Protein AF-A0A0G1AGE2-F1 (afdb_monomer_lite)

Structure (mmCIF, N/CA/C/O backbone):
data_AF-A0A0G1AGE2-F1
#
_entry.id   AF-A0A0G1AGE2-F1
#
loop_
_atom_site.group_PDB
_atom_site.id
_atom_site.type_symbol
_atom_site.label_atom_id
_atom_site.label_alt_id
_atom_site.label_comp_id
_atom_site.label_asym_id
_atom_site.label_entity_id
_atom_site.label_seq_id
_atom_site.pdbx_PDB_ins_code
_atom_site.Cartn_x
_atom_site.Cartn_y
_atom_site.Cartn_z
_atom_site.occupancy
_atom_site.B_iso_or_equiv
_atom_site.auth_seq_id
_atom_site.auth_comp_id
_atom_site.auth_asym_id
_atom_site.auth_atom_id
_atom_site.pdbx_PDB_model_num
ATOM 1 N N . MET A 1 1 ? -23.097 -8.282 15.068 1.00 72.00 1 MET A N 1
ATOM 2 C CA . MET A 1 1 ? -23.121 -7.263 13.989 1.00 72.00 1 MET A CA 1
ATOM 3 C C . MET A 1 1 ? -22.283 -7.759 12.827 1.00 72.00 1 MET A C 1
ATOM 5 O O . MET A 1 1 ? -21.318 -8.468 13.072 1.00 72.00 1 MET A O 1
ATOM 9 N N . GLN A 1 2 ? -22.644 -7.387 11.599 1.00 85.00 2 GLN A N 1
ATOM 10 C CA . GLN A 1 2 ? -21.831 -7.665 10.412 1.00 85.00 2 GLN A CA 1
ATOM 11 C C . GLN A 1 2 ? -20.648 -6.680 10.331 1.00 85.00 2 GLN A C 1
ATOM 13 O O . GLN A 1 2 ? -20.838 -5.505 10.673 1.00 85.00 2 GLN A O 1
ATOM 18 N N . PRO A 1 3 ? -19.447 -7.117 9.906 1.00 87.50 3 PRO A N 1
ATOM 19 C CA . PRO A 1 3 ? -18.328 -6.217 9.639 1.00 87.50 3 PRO A CA 1
ATOM 20 C C . PRO A 1 3 ? -18.691 -5.170 8.579 1.00 87.50 3 PRO A C 1
ATOM 22 O O . PRO A 1 3 ? -19.424 -5.463 7.636 1.00 87.50 3 PRO A O 1
ATOM 25 N N . GLN A 1 4 ? -18.162 -3.953 8.721 1.00 90.06 4 GLN A N 1
ATOM 26 C CA . GLN A 1 4 ? -18.283 -2.908 7.703 1.00 90.06 4 GLN A CA 1
ATOM 27 C C . GLN A 1 4 ? -16.965 -2.779 6.943 1.00 90.06 4 GLN A C 1
ATOM 29 O O . GLN A 1 4 ? -15.901 -2.666 7.554 1.00 90.06 4 GLN A O 1
ATOM 34 N N . THR A 1 5 ? -17.040 -2.779 5.614 1.00 92.50 5 THR A N 1
ATOM 35 C CA . THR A 1 5 ? -15.877 -2.641 4.733 1.00 92.50 5 THR A CA 1
ATOM 36 C C . THR A 1 5 ? -15.918 -1.289 4.042 1.00 92.50 5 THR A C 1
ATOM 38 O O . THR A 1 5 ? -16.895 -0.947 3.382 1.00 92.50 5 THR A O 1
ATOM 41 N N . PHE A 1 6 ? -14.830 -0.535 4.171 1.00 92.19 6 PHE A N 1
ATOM 42 C CA . PHE A 1 6 ? -14.661 0.767 3.538 1.00 92.19 6 PHE A CA 1
ATOM 43 C C . PHE A 1 6 ? -13.503 0.697 2.552 1.00 92.19 6 PHE A C 1
ATOM 45 O O . PHE A 1 6 ? -12.412 0.251 2.911 1.00 92.19 6 PHE A O 1
ATOM 52 N N . VAL A 1 7 ? -13.724 1.160 1.322 1.00 93.12 7 VAL A N 1
ATOM 53 C CA . VAL A 1 7 ? -12.679 1.215 0.296 1.00 93.12 7 VAL A CA 1
ATOM 54 C C . VAL A 1 7 ? -12.311 2.668 0.028 1.00 93.12 7 VAL A C 1
ATOM 56 O O . VAL A 1 7 ? -13.156 3.483 -0.334 1.00 93.12 7 VAL A O 1
ATOM 59 N N . PHE A 1 8 ? -11.034 2.995 0.215 1.00 92.62 8 PHE A N 1
ATOM 60 C CA . PHE A 1 8 ? -10.496 4.334 -0.009 1.00 92.62 8 PHE A CA 1
ATOM 61 C C . PHE A 1 8 ? -9.847 4.393 -1.395 1.00 92.62 8 PHE A C 1
ATOM 63 O O . PHE A 1 8 ? -8.778 3.820 -1.602 1.00 92.62 8 PHE A O 1
ATOM 70 N N . PHE A 1 9 ? -10.465 5.110 -2.334 1.00 91.38 9 PHE A N 1
ATOM 71 C CA . PHE A 1 9 ? -9.948 5.314 -3.693 1.00 91.38 9 PHE A CA 1
ATOM 72 C C . PHE A 1 9 ? -9.338 6.709 -3.881 1.00 91.38 9 PHE A C 1
ATOM 74 O O . PHE A 1 9 ? -9.658 7.652 -3.161 1.00 91.38 9 PHE A O 1
ATOM 81 N N . GLY A 1 10 ? -8.417 6.835 -4.839 1.00 88.69 10 GLY A N 1
ATOM 82 C CA . GLY A 1 10 ? -7.748 8.096 -5.178 1.00 88.69 10 GLY A CA 1
ATOM 83 C C . GLY A 1 10 ? -6.349 7.889 -5.759 1.00 88.69 10 GLY A C 1
ATOM 84 O O . GLY A 1 10 ? -5.750 6.825 -5.582 1.00 88.69 10 GLY A O 1
ATOM 85 N N . ILE A 1 11 ? -5.802 8.918 -6.409 1.00 85.75 11 ILE A N 1
ATOM 86 C CA . ILE A 1 11 ? -4.468 8.894 -7.038 1.00 85.75 11 ILE A CA 1
ATOM 87 C C . ILE A 1 11 ? -3.330 8.665 -6.029 1.00 85.75 11 ILE A C 1
ATOM 89 O O . ILE A 1 11 ? -3.495 8.843 -4.817 1.00 85.75 11 ILE A O 1
ATOM 93 N N . VAL A 1 12 ? -2.147 8.262 -6.500 1.00 80.00 12 VAL A N 1
ATOM 94 C CA . VAL A 1 12 ? -0.944 8.175 -5.651 1.00 80.00 12 VAL A CA 1
ATOM 95 C C . VAL A 1 12 ? -0.686 9.536 -4.987 1.00 80.00 12 VAL A C 1
ATOM 97 O O . VAL A 1 12 ? -0.839 10.576 -5.612 1.00 80.00 12 VAL A O 1
ATOM 100 N N . GLY A 1 13 ? -0.363 9.536 -3.690 1.00 83.56 13 GLY A N 1
ATOM 101 C CA . GLY A 1 13 ? -0.128 10.771 -2.930 1.00 83.56 13 GLY A CA 1
ATOM 102 C C . GLY A 1 13 ? -1.381 11.489 -2.409 1.00 83.56 13 GLY A C 1
ATOM 103 O O . GLY A 1 13 ? -1.246 12.379 -1.582 1.00 83.56 13 GLY A O 1
ATOM 104 N N . SER A 1 14 ? -2.600 11.060 -2.763 1.00 92.00 14 SER A N 1
ATOM 105 C CA . SER A 1 14 ? -3.854 11.724 -2.344 1.00 92.00 14 SER A CA 1
ATOM 106 C C . SER A 1 14 ? -4.209 11.630 -0.846 1.00 92.00 14 SER A C 1
ATOM 108 O O . SER A 1 14 ? -5.327 11.952 -0.460 1.00 92.00 14 SER A O 1
ATOM 110 N N . GLY A 1 15 ? -3.323 11.104 0.003 1.00 92.44 15 GLY A N 1
ATOM 111 C CA . GLY A 1 15 ? -3.562 11.007 1.448 1.00 92.44 15 GLY A CA 1
ATOM 112 C C . GLY A 1 15 ? -4.430 9.832 1.924 1.00 92.44 15 GLY A C 1
ATOM 113 O O . GLY A 1 15 ? -4.749 9.777 3.106 1.00 92.44 15 GLY A O 1
ATOM 114 N N . LYS A 1 16 ? -4.772 8.848 1.073 1.00 92.62 16 LYS A N 1
ATOM 115 C CA . LYS A 1 16 ? -5.587 7.667 1.469 1.00 92.62 16 LYS A CA 1
ATOM 116 C C . LYS A 1 16 ? -5.093 6.985 2.749 1.00 92.62 16 LYS A C 1
ATOM 118 O O . LYS A 1 16 ? -5.872 6.761 3.664 1.00 92.62 16 LYS A O 1
ATOM 123 N N . GLY A 1 17 ? -3.793 6.682 2.819 1.00 89.31 17 GLY A N 1
ATOM 124 C CA . GLY A 1 17 ? -3.197 6.033 3.993 1.00 89.31 17 GLY A CA 1
ATOM 125 C C . GLY A 1 17 ? -3.318 6.884 5.259 1.00 89.31 17 GLY A C 1
ATOM 126 O O . GLY A 1 17 ? -3.611 6.353 6.326 1.00 89.31 17 GLY A O 1
ATOM 127 N N . THR A 1 18 ? -3.175 8.207 5.129 1.00 93.56 18 THR A N 1
ATOM 128 C CA . THR A 1 18 ? -3.399 9.160 6.224 1.00 93.56 18 THR A CA 1
ATOM 129 C C . THR A 1 18 ? -4.848 9.110 6.701 1.00 93.56 18 THR A C 1
ATOM 131 O O . THR A 1 18 ? -5.086 8.969 7.896 1.00 93.56 18 THR A O 1
ATOM 134 N N . GLN A 1 19 ? -5.819 9.140 5.784 1.00 94.75 19 GLN A N 1
ATOM 135 C CA . GLN A 1 19 ? -7.241 9.073 6.133 1.00 94.75 19 GLN A CA 1
ATOM 136 C C . GLN A 1 19 ? -7.624 7.747 6.800 1.00 94.75 19 GLN A C 1
ATOM 138 O O . GLN A 1 19 ? -8.367 7.752 7.778 1.00 94.75 19 GLN A O 1
ATOM 143 N N . VAL A 1 20 ? -7.087 6.621 6.320 1.00 93.00 20 VAL A N 1
ATOM 144 C CA . VAL A 1 20 ? -7.306 5.307 6.945 1.00 93.00 20 VAL A CA 1
ATOM 145 C C . VAL A 1 20 ? -6.762 5.284 8.370 1.00 93.00 20 VAL A C 1
ATOM 147 O O . VAL A 1 20 ? -7.449 4.803 9.272 1.00 93.00 20 VAL A O 1
ATOM 150 N N . LYS A 1 21 ? -5.559 5.832 8.592 1.00 91.88 21 LYS A N 1
ATOM 151 C CA . LYS A 1 21 ? -4.971 5.940 9.930 1.00 91.88 21 LYS A CA 1
ATOM 152 C C . LYS A 1 21 ? -5.842 6.792 10.854 1.00 91.88 21 LYS A C 1
ATOM 154 O O . LYS A 1 21 ? -6.191 6.328 11.930 1.00 91.88 21 LYS A O 1
ATOM 159 N N . LEU A 1 22 ? -6.257 7.981 10.411 1.00 94.44 22 LEU A N 1
ATOM 160 C CA . LEU A 1 22 ? -7.112 8.872 11.203 1.00 94.44 22 LEU A CA 1
ATOM 161 C C . LEU A 1 22 ? -8.450 8.220 11.574 1.00 94.44 22 LEU A C 1
ATOM 163 O O . LEU A 1 22 ? -8.864 8.298 12.727 1.00 94.44 22 LEU A O 1
ATOM 167 N N . LEU A 1 23 ? -9.108 7.544 10.625 1.00 92.62 23 LEU A N 1
ATOM 168 C CA . LEU A 1 23 ? -10.349 6.818 10.900 1.00 92.62 23 LEU A CA 1
ATOM 169 C C . LEU A 1 23 ? -10.116 5.668 11.887 1.00 92.62 23 LEU A C 1
ATOM 171 O O . LEU A 1 23 ? -10.896 5.484 12.816 1.00 92.62 23 LEU A O 1
ATOM 175 N N . THR A 1 24 ? -9.036 4.912 11.699 1.00 91.25 24 THR A N 1
ATOM 176 C CA . THR A 1 24 ? -8.666 3.796 12.576 1.00 91.25 24 THR A CA 1
ATOM 177 C C . THR A 1 24 ? -8.421 4.271 14.006 1.00 91.25 24 THR A C 1
ATOM 179 O O . THR A 1 24 ? -8.982 3.705 14.942 1.00 91.25 24 THR A O 1
ATOM 182 N N . ASP A 1 25 ? -7.630 5.330 14.178 1.00 92.50 25 ASP A N 1
ATOM 183 C CA . ASP A 1 25 ? -7.298 5.899 15.485 1.00 92.50 25 ASP A CA 1
ATOM 184 C C . ASP A 1 25 ? -8.554 6.467 16.167 1.00 9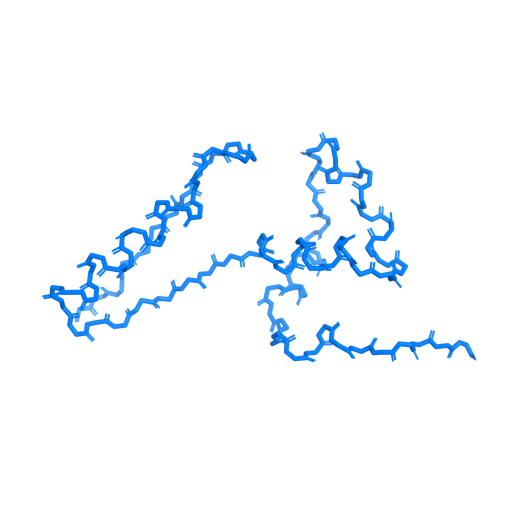2.50 25 ASP A C 1
ATOM 186 O O . ASP A 1 25 ? -8.791 6.223 17.350 1.00 92.50 25 ASP A O 1
ATOM 190 N N . PHE A 1 26 ? -9.416 7.148 15.406 1.00 92.75 26 PHE A N 1
ATOM 191 C CA . PHE A 1 26 ? -10.695 7.660 15.895 1.00 92.75 26 PHE A CA 1
ATOM 192 C C . PHE A 1 26 ? -11.639 6.549 16.374 1.00 92.75 26 PHE A C 1
ATOM 194 O O . PHE A 1 26 ? -12.253 6.681 17.432 1.00 92.75 26 PHE A O 1
ATOM 201 N N . LEU A 1 27 ? -11.762 5.457 15.611 1.00 90.69 27 LEU A N 1
ATOM 202 C CA . LEU A 1 27 ? -12.612 4.324 15.978 1.00 90.69 27 LEU A CA 1
ATOM 203 C C . LEU A 1 27 ? -12.076 3.611 17.222 1.00 90.69 27 LEU A C 1
ATOM 205 O O . LEU A 1 27 ? -12.850 3.373 18.141 1.00 90.69 27 LEU A O 1
ATOM 209 N N . LYS A 1 28 ? -10.763 3.363 17.298 1.00 89.44 28 LYS A N 1
ATOM 210 C CA . LYS A 1 28 ? -10.113 2.759 18.476 1.00 89.44 28 LYS A CA 1
ATOM 211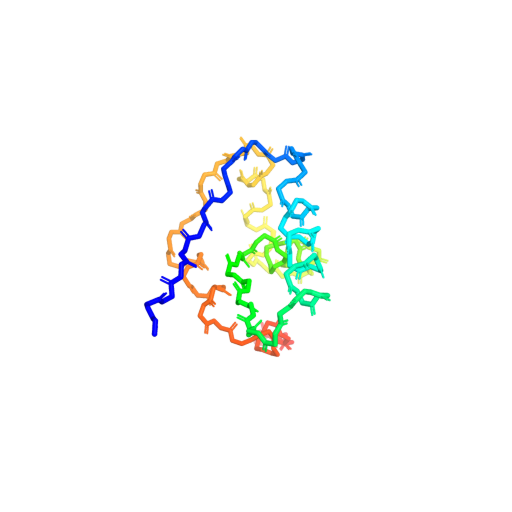 C C . LYS A 1 28 ? -10.278 3.595 19.746 1.00 89.44 28 LYS A C 1
ATOM 213 O O . LYS A 1 28 ? -10.368 3.045 20.835 1.00 89.44 28 LYS A O 1
ATOM 218 N N . ALA A 1 29 ? -10.307 4.921 19.621 1.00 91.44 29 ALA A N 1
ATOM 219 C CA . ALA A 1 29 ? -10.512 5.813 20.760 1.00 91.44 29 ALA A CA 1
ATOM 220 C C . ALA A 1 29 ? -11.963 5.812 21.276 1.00 91.44 29 ALA A C 1
ATOM 222 O O . ALA A 1 29 ? -12.207 6.203 22.415 1.00 91.44 29 ALA A O 1
ATOM 223 N N . ARG A 1 30 ? -12.933 5.419 20.441 1.00 87.81 30 ARG A N 1
ATOM 224 C CA . ARG A 1 30 ? -14.369 5.446 20.768 1.00 87.81 30 ARG A CA 1
ATOM 225 C C . ARG A 1 30 ? -14.974 4.072 21.014 1.00 87.81 30 ARG A C 1
ATOM 227 O O . ARG A 1 30 ? -16.060 3.987 21.578 1.00 87.81 30 ARG A O 1
ATOM 234 N N . ASP A 1 31 ? -14.316 3.024 20.547 1.00 79.56 31 ASP A N 1
ATOM 235 C CA . ASP A 1 31 ? -14.862 1.682 20.480 1.00 79.56 31 ASP A CA 1
ATOM 236 C C . ASP A 1 31 ? -13.756 0.639 20.667 1.00 79.56 31 ASP A C 1
ATOM 238 O O . ASP A 1 31 ? -12.603 0.853 20.302 1.00 79.56 31 ASP A O 1
ATOM 242 N N . VAL A 1 32 ? -14.127 -0.519 21.208 1.00 70.50 32 VAL A N 1
ATOM 243 C CA . VAL A 1 32 ? -13.231 -1.658 21.460 1.00 70.50 32 VAL A CA 1
ATOM 244 C C . VAL A 1 32 ? -13.089 -2.551 20.218 1.00 70.50 32 VAL A C 1
ATOM 246 O O . VAL A 1 32 ? -12.351 -3.533 20.231 1.00 70.50 32 VAL A O 1
ATOM 249 N N . ARG A 1 33 ? -13.819 -2.252 19.135 1.00 79.19 33 ARG A N 1
ATOM 250 C CA . ARG A 1 33 ? -13.803 -3.055 17.907 1.00 79.19 33 ARG A CA 1
ATOM 251 C C . ARG A 1 33 ? -12.456 -2.987 17.191 1.00 79.19 33 ARG A C 1
ATOM 253 O O . ARG A 1 33 ? -11.920 -1.914 16.910 1.00 79.19 33 ARG A O 1
ATOM 260 N N . GLU A 1 34 ? -11.953 -4.159 16.822 1.00 83.25 34 GLU A N 1
ATOM 261 C CA . GLU A 1 34 ? -10.755 -4.273 16.003 1.00 83.25 34 GLU A CA 1
ATOM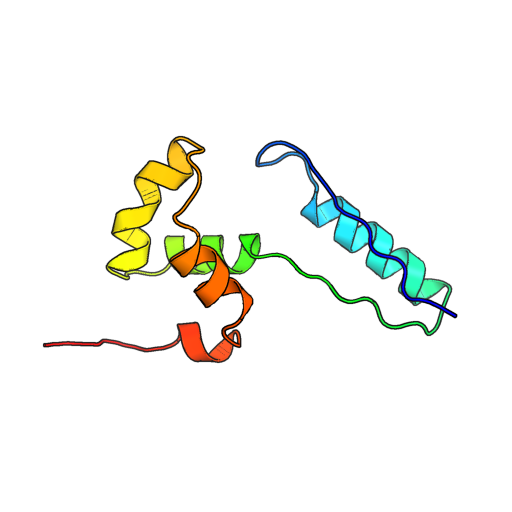 262 C C . GLU A 1 34 ? -10.982 -3.725 14.592 1.00 83.25 34 GLU A C 1
ATOM 264 O O . GLU A 1 34 ? -12.053 -3.846 13.993 1.00 83.25 34 GLU A O 1
ATOM 269 N N . THR A 1 35 ? -9.932 -3.117 14.054 1.00 88.12 35 THR A N 1
ATOM 270 C CA . THR A 1 35 ? -9.889 -2.560 12.702 1.00 88.12 35 THR A CA 1
ATOM 271 C C . THR A 1 35 ? -8.825 -3.303 11.914 1.00 88.12 35 THR A C 1
ATOM 273 O O . THR A 1 35 ? -7.686 -3.438 12.362 1.00 88.12 35 THR A O 1
ATOM 276 N N . VAL A 1 36 ? -9.195 -3.784 10.729 1.00 88.62 36 VAL A N 1
ATOM 277 C CA . VAL A 1 36 ? -8.279 -4.482 9.824 1.00 88.62 36 VAL A CA 1
ATOM 278 C C . VAL A 1 36 ? -7.927 -3.548 8.677 1.00 88.62 36 VAL A C 1
ATOM 280 O O . VAL A 1 36 ? -8.801 -3.117 7.924 1.00 88.62 36 VAL A O 1
ATOM 283 N N . TYR A 1 37 ? -6.639 -3.239 8.536 1.00 87.75 37 TYR A N 1
ATOM 284 C CA . TYR A 1 37 ? -6.125 -2.529 7.372 1.00 87.75 37 TYR A CA 1
ATOM 285 C C . TYR A 1 37 ? -5.670 -3.530 6.310 1.00 87.75 37 TYR A C 1
ATOM 287 O O . TYR A 1 37 ? -4.703 -4.261 6.508 1.00 87.75 37 TYR A O 1
ATOM 295 N N . ALA A 1 38 ? -6.360 -3.534 5.172 1.00 87.12 38 ALA A N 1
ATOM 296 C CA .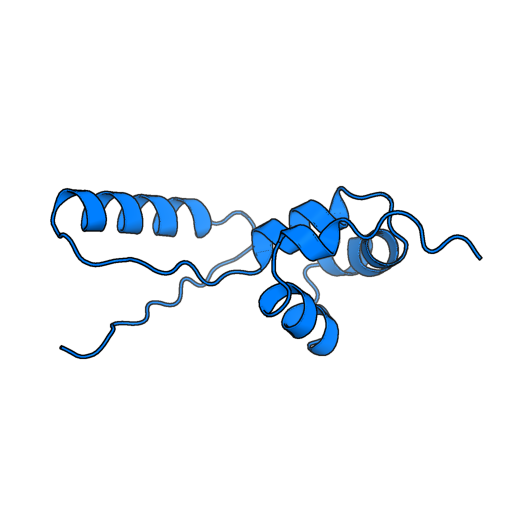 ALA A 1 38 ? -6.022 -4.344 4.011 1.00 87.12 38 ALA A CA 1
ATOM 297 C C . ALA A 1 38 ? -5.496 -3.437 2.889 1.00 87.12 38 ALA A C 1
ATOM 299 O O . ALA A 1 38 ? -6.267 -2.748 2.222 1.00 87.12 38 ALA A O 1
ATOM 300 N N . GLY A 1 39 ? -4.178 -3.419 2.675 1.00 84.44 39 GLY A N 1
ATOM 301 C CA . GLY A 1 39 ? -3.568 -2.627 1.609 1.00 84.44 39 GLY A CA 1
ATOM 302 C C . GLY A 1 39 ? -2.151 -3.074 1.262 1.00 84.44 39 GLY A C 1
ATOM 303 O O . GLY A 1 39 ? -1.350 -3.376 2.138 1.00 84.44 39 GLY A O 1
ATOM 304 N N . THR A 1 40 ? -1.819 -3.072 -0.030 1.00 86.12 40 THR A N 1
ATOM 305 C CA . THR A 1 40 ? -0.519 -3.538 -0.556 1.00 86.12 40 THR A CA 1
ATOM 306 C C . THR A 1 40 ? 0.520 -2.425 -0.707 1.00 86.12 40 THR A C 1
ATOM 308 O O . THR A 1 40 ? 1.700 -2.698 -0.921 1.00 86.12 40 THR A O 1
ATOM 311 N N . GLY A 1 41 ? 0.118 -1.155 -0.586 1.00 83.38 41 GLY A N 1
ATOM 312 C CA . GLY A 1 41 ? 0.976 -0.013 -0.919 1.00 83.38 41 GLY A CA 1
ATOM 313 C C . GLY A 1 41 ? 2.228 0.135 -0.046 1.00 83.38 41 GLY A C 1
ATOM 314 O O . GLY A 1 41 ? 3.232 0.683 -0.496 1.00 83.38 41 GLY A O 1
ATOM 315 N N . GLU A 1 42 ? 2.212 -0.326 1.207 1.00 83.81 42 GLU A N 1
ATOM 316 C CA . GLU A 1 42 ? 3.429 -0.376 2.032 1.00 83.81 42 GLU A CA 1
ATOM 317 C C . GLU A 1 42 ? 4.386 -1.470 1.552 1.00 83.81 42 GLU A C 1
ATOM 319 O O . GLU A 1 42 ? 5.571 -1.202 1.365 1.00 83.81 42 GLU A O 1
ATOM 324 N N . SER A 1 43 ? 3.872 -2.670 1.286 1.00 86.88 43 SER A N 1
ATOM 325 C CA . SER A 1 43 ? 4.666 -3.798 0.801 1.00 86.88 43 SER A CA 1
ATOM 326 C C . SER A 1 43 ? 5.298 -3.515 -0.562 1.00 86.88 43 SER A C 1
ATOM 328 O O . SER A 1 43 ? 6.479 -3.796 -0.746 1.00 86.88 43 SER A O 1
ATOM 330 N N . PHE A 1 44 ? 4.575 -2.867 -1.481 1.00 88.44 44 PHE A N 1
ATOM 331 C CA . PHE A 1 44 ? 5.152 -2.406 -2.747 1.00 88.44 44 PHE A CA 1
ATOM 332 C C . PHE A 1 44 ? 6.256 -1.366 -2.539 1.00 88.44 44 PHE A C 1
ATOM 334 O O . PHE A 1 44 ? 7.310 -1.475 -3.153 1.00 88.44 44 PHE A O 1
ATOM 341 N N . ARG A 1 45 ? 6.073 -0.386 -1.641 1.00 86.00 45 ARG A N 1
ATOM 342 C CA . ARG A 1 45 ? 7.133 0.593 -1.330 1.00 86.00 45 ARG A CA 1
ATOM 343 C C . ARG A 1 45 ? 8.378 -0.077 -0.749 1.00 86.00 45 ARG A C 1
ATOM 345 O O . ARG A 1 45 ? 9.481 0.268 -1.159 1.00 86.00 45 ARG A O 1
ATOM 352 N N . LYS A 1 46 ? 8.206 -1.064 0.137 1.00 87.44 46 LYS A N 1
ATOM 353 C CA . LYS A 1 46 ? 9.312 -1.882 0.663 1.00 87.44 46 LYS A CA 1
ATOM 354 C C . LYS A 1 46 ? 10.017 -2.656 -0.452 1.00 87.44 46 LYS A C 1
ATOM 356 O O . LYS A 1 46 ? 11.241 -2.612 -0.528 1.00 87.44 46 LYS A O 1
ATOM 361 N N . LEU A 1 47 ? 9.258 -3.293 -1.344 1.00 87.88 47 LEU A N 1
ATOM 362 C CA . LEU A 1 47 ? 9.791 -4.031 -2.490 1.00 87.88 47 LEU A CA 1
ATOM 363 C C . LEU A 1 47 ? 10.587 -3.119 -3.436 1.00 87.88 47 LEU A C 1
ATOM 365 O O . LEU A 1 47 ? 11.707 -3.456 -3.800 1.00 87.88 47 LEU A O 1
ATOM 369 N N . LEU A 1 48 ? 10.067 -1.935 -3.760 1.00 88.88 48 LEU A N 1
ATOM 370 C CA . LEU A 1 48 ? 10.766 -0.946 -4.588 1.00 88.88 48 LEU A CA 1
ATOM 371 C C . LEU A 1 48 ? 12.041 -0.392 -3.937 1.00 88.88 48 LEU A C 1
ATOM 373 O O . LEU A 1 48 ? 12.974 -0.022 -4.644 1.00 88.88 48 LEU A O 1
ATOM 377 N N . SER A 1 49 ? 12.074 -0.301 -2.603 1.00 87.81 49 SER A N 1
ATOM 378 C CA . SER A 1 49 ? 13.271 0.113 -1.857 1.00 87.81 49 SER A CA 1
ATOM 379 C C . SER A 1 49 ? 14.292 -1.011 -1.657 1.00 87.81 49 SER A C 1
ATOM 381 O O . SER A 1 49 ? 15.407 -0.747 -1.217 1.00 87.81 49 SER A O 1
ATOM 383 N N . SER A 1 50 ? 13.912 -2.260 -1.941 1.00 84.19 50 SER A N 1
ATOM 384 C CA . SER A 1 50 ? 14.790 -3.422 -1.814 1.00 84.19 50 SER A CA 1
ATOM 385 C C . SER A 1 50 ? 15.586 -3.646 -3.096 1.00 84.19 50 SER A C 1
ATOM 387 O O . SER A 1 50 ? 15.058 -3.481 -4.195 1.00 84.19 50 SER A O 1
ATOM 389 N N . ASP A 1 51 ? 16.836 -4.082 -2.961 1.00 86.44 51 ASP A N 1
ATOM 390 C CA . ASP A 1 51 ? 17.692 -4.434 -4.097 1.00 86.44 51 ASP A CA 1
ATOM 391 C C . ASP A 1 51 ? 17.364 -5.851 -4.601 1.00 86.44 51 ASP A C 1
ATOM 393 O O . ASP A 1 51 ? 18.123 -6.807 -4.438 1.00 86.44 51 ASP A O 1
ATOM 397 N N . THR A 1 52 ? 16.142 -6.020 -5.111 1.00 88.19 52 THR A N 1
ATOM 398 C CA . THR A 1 52 ? 15.628 -7.294 -5.625 1.00 88.19 52 THR A CA 1
ATOM 399 C C . THR A 1 52 ? 15.343 -7.200 -7.115 1.00 88.19 52 THR A C 1
ATOM 401 O O . THR A 1 52 ? 14.921 -6.162 -7.625 1.00 88.19 52 THR A O 1
ATOM 404 N N . TYR A 1 53 ? 15.500 -8.326 -7.814 1.00 89.50 53 TYR A N 1
ATOM 405 C CA . TYR A 1 53 ? 15.180 -8.421 -9.239 1.00 89.50 53 TYR A CA 1
ATOM 406 C C . TYR A 1 53 ? 13.712 -8.071 -9.533 1.00 89.50 53 TYR A C 1
ATOM 408 O O . TYR A 1 53 ? 13.413 -7.370 -10.490 1.00 89.50 53 TYR A O 1
ATOM 416 N N . VAL A 1 54 ? 12.782 -8.505 -8.677 1.00 89.00 54 VAL A N 1
ATOM 417 C CA . VAL A 1 54 ? 11.360 -8.164 -8.840 1.00 89.00 54 VAL A CA 1
ATOM 418 C C . VAL A 1 54 ? 11.130 -6.669 -8.622 1.00 89.00 54 VAL A C 1
ATOM 420 O O . VAL A 1 54 ? 10.417 -6.050 -9.408 1.00 89.00 54 VAL A O 1
ATOM 423 N N . GLY A 1 55 ? 11.749 -6.077 -7.593 1.00 90.38 55 GLY A N 1
ATOM 424 C CA . GLY A 1 55 ? 11.660 -4.644 -7.318 1.00 90.38 55 GLY A CA 1
ATOM 425 C C . GLY A 1 55 ? 12.152 -3.787 -8.483 1.00 90.38 55 GLY A C 1
ATOM 426 O O . GLY A 1 55 ? 11.487 -2.813 -8.832 1.00 90.38 55 GLY A O 1
ATOM 427 N N . SER A 1 56 ? 13.257 -4.173 -9.133 1.00 89.88 56 SER A N 1
ATOM 428 C CA . SER A 1 56 ? 13.770 -3.456 -10.306 1.00 89.88 56 SER A CA 1
ATOM 429 C C . SER A 1 56 ? 12.862 -3.599 -11.530 1.00 89.88 56 SER A C 1
ATOM 431 O O . SER A 1 56 ? 12.608 -2.600 -12.198 1.00 89.88 56 SER A O 1
ATOM 433 N N . LEU A 1 57 ? 12.302 -4.789 -11.780 1.00 90.50 57 LEU A N 1
ATOM 434 C CA . LEU A 1 57 ? 11.381 -5.027 -12.898 1.00 90.50 57 LEU A CA 1
ATOM 435 C C . LEU A 1 57 ? 10.106 -4.178 -12.822 1.00 90.50 57 LEU A C 1
ATOM 437 O O . LEU A 1 57 ? 9.639 -3.675 -13.842 1.00 90.50 57 LEU A O 1
ATOM 441 N N . ILE A 1 58 ? 9.526 -4.022 -11.630 1.00 92.31 58 ILE A N 1
ATOM 442 C CA . ILE A 1 58 ? 8.244 -3.314 -11.481 1.00 92.31 58 ILE A CA 1
ATOM 443 C C . ILE A 1 58 ? 8.399 -1.805 -11.271 1.00 92.31 58 ILE A C 1
ATOM 445 O O . ILE A 1 58 ? 7.407 -1.080 -11.351 1.00 92.31 58 ILE A O 1
ATOM 449 N N . LYS A 1 59 ? 9.616 -1.316 -11.002 1.00 91.25 59 LYS A N 1
ATOM 450 C CA . LYS A 1 59 ? 9.880 0.087 -10.649 1.00 91.25 59 LYS A CA 1
ATOM 451 C C . LYS A 1 59 ? 9.384 1.062 -11.708 1.00 91.25 59 LYS A C 1
ATOM 453 O O . LYS A 1 59 ? 8.662 2.002 -11.377 1.00 91.25 59 LYS A O 1
ATOM 458 N N . ASP A 1 60 ? 9.725 0.810 -12.967 1.00 90.56 60 ASP A N 1
ATOM 459 C CA . ASP A 1 60 ? 9.372 1.706 -14.068 1.00 90.56 60 ASP A CA 1
ATOM 460 C C . ASP A 1 60 ? 7.868 1.671 -14.365 1.00 90.56 60 ASP A C 1
ATOM 462 O O . ASP A 1 60 ? 7.263 2.709 -14.620 1.00 90.56 60 ASP A O 1
ATOM 466 N N . SER A 1 61 ? 7.249 0.490 -14.271 1.00 91.06 61 SER A N 1
ATOM 467 C CA . SER A 1 61 ? 5.800 0.313 -14.434 1.00 91.06 61 SER A CA 1
ATOM 468 C C . SER A 1 61 ? 5.026 1.078 -13.351 1.00 91.06 61 SER A C 1
ATOM 470 O O . SER A 1 61 ? 4.144 1.884 -13.654 1.00 91.06 61 SER A O 1
ATOM 472 N N . MET A 1 62 ? 5.445 0.949 -12.086 1.00 89.00 62 MET A N 1
ATOM 473 C CA . MET A 1 62 ? 4.867 1.713 -10.975 1.00 89.00 62 MET A CA 1
ATOM 474 C C . MET A 1 62 ? 5.083 3.224 -11.118 1.00 89.00 62 MET A C 1
ATOM 476 O O . MET A 1 62 ? 4.179 3.995 -10.797 1.00 89.00 62 MET A O 1
ATOM 480 N N . ALA A 1 63 ? 6.248 3.664 -11.606 1.00 88.00 63 ALA A N 1
ATOM 481 C CA . ALA A 1 63 ? 6.530 5.081 -11.840 1.00 88.00 63 ALA A CA 1
ATOM 482 C C . ALA A 1 63 ? 5.626 5.687 -12.928 1.00 88.00 63 ALA A C 1
ATOM 484 O O . ALA A 1 63 ? 5.251 6.854 -12.828 1.00 88.00 63 ALA A O 1
ATOM 485 N N . ARG A 1 64 ? 5.227 4.889 -13.930 1.00 91.19 64 ARG A N 1
ATOM 486 C CA . ARG A 1 64 ? 4.252 5.279 -14.964 1.00 91.19 64 ARG A CA 1
ATOM 487 C C . ARG A 1 64 ? 2.791 5.175 -14.511 1.00 91.19 64 ARG A C 1
ATOM 489 O O . ARG A 1 64 ? 1.901 5.564 -15.260 1.00 91.19 64 ARG A O 1
ATOM 496 N N . GLY A 1 65 ? 2.531 4.683 -13.298 1.00 87.75 65 GLY A N 1
ATOM 497 C CA . GLY A 1 65 ? 1.175 4.482 -12.783 1.00 87.75 65 GLY A CA 1
ATOM 498 C C . GLY A 1 65 ? 0.439 3.307 -13.432 1.00 87.75 65 GLY A C 1
ATOM 499 O O . GLY A 1 65 ? -0.789 3.268 -13.405 1.00 87.75 65 GLY A O 1
ATOM 500 N N . GLU A 1 66 ? 1.173 2.364 -14.020 1.00 90.94 66 GLU A N 1
ATOM 501 C CA . GLU A 1 66 ? 0.600 1.154 -14.601 1.00 90.94 66 GLU A CA 1
ATOM 502 C C . GLU A 1 66 ? 0.140 0.178 -13.512 1.00 90.94 66 GLU A C 1
ATOM 504 O O . GLU A 1 66 ? 0.645 0.161 -12.383 1.00 90.94 66 GLU A O 1
ATOM 509 N N . LEU A 1 67 ? -0.829 -0.664 -13.870 1.00 89.12 67 LEU A N 1
ATOM 510 C CA . LEU A 1 67 ? -1.287 -1.732 -12.998 1.00 89.12 67 LEU A CA 1
ATOM 511 C C . LEU A 1 67 ? -0.255 -2.865 -12.984 1.00 89.12 67 LEU A C 1
ATOM 513 O O . LEU A 1 67 ? 0.118 -3.398 -14.028 1.00 89.12 67 LEU A O 1
ATOM 517 N N . ILE A 1 68 ? 0.179 -3.255 -11.788 1.00 91.12 68 ILE A N 1
ATOM 518 C CA . ILE A 1 68 ? 1.059 -4.408 -11.607 1.00 91.12 68 ILE A CA 1
ATOM 519 C C . ILE A 1 68 ? 0.260 -5.700 -11.757 1.00 91.12 68 ILE A C 1
ATOM 521 O O . ILE A 1 68 ? -0.858 -5.798 -11.256 1.00 91.12 68 ILE A O 1
ATOM 525 N N . ALA A 1 69 ? 0.865 -6.695 -12.410 1.00 91.25 69 ALA A N 1
ATOM 526 C CA . ALA A 1 69 ? 0.250 -7.990 -12.669 1.00 91.25 69 ALA A CA 1
ATOM 527 C C . ALA A 1 69 ? -0.382 -8.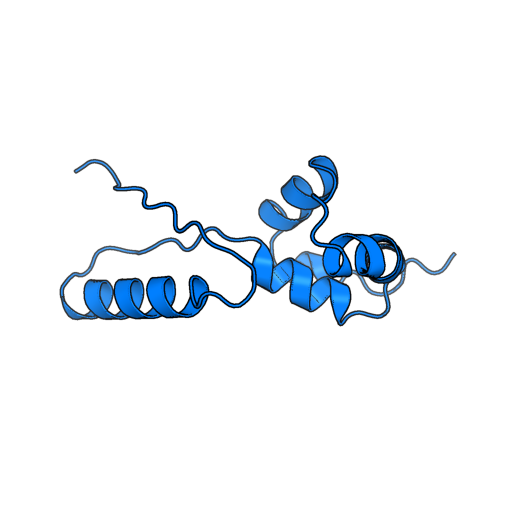610 -11.410 1.00 91.25 69 ALA A C 1
ATOM 529 O O . ALA A 1 69 ? 0.247 -8.688 -10.348 1.00 91.25 69 ALA A O 1
ATOM 530 N N . ASP A 1 70 ? -1.611 -9.109 -11.558 1.00 92.44 70 ASP A N 1
ATOM 531 C CA . ASP A 1 70 ? -2.445 -9.574 -10.445 1.00 92.44 70 ASP A CA 1
ATOM 532 C C . ASP A 1 70 ? -1.770 -10.647 -9.594 1.00 92.44 70 ASP A C 1
ATOM 534 O O . ASP A 1 70 ? -1.878 -10.614 -8.371 1.00 92.44 70 ASP A O 1
ATOM 538 N N . PHE A 1 71 ? -1.020 -11.572 -10.203 1.00 91.88 71 PHE A N 1
ATOM 539 C CA . PHE A 1 71 ? -0.333 -12.631 -9.456 1.00 91.88 71 PHE A CA 1
ATOM 540 C C . PHE A 1 71 ? 0.648 -12.062 -8.419 1.00 91.88 71 PHE A C 1
ATOM 542 O O . PHE A 1 71 ? 0.748 -12.591 -7.313 1.00 91.88 71 PHE A O 1
ATOM 549 N N . LEU A 1 72 ? 1.346 -10.971 -8.754 1.00 89.62 72 LEU A N 1
ATOM 550 C CA . LEU A 1 72 ? 2.310 -10.336 -7.865 1.00 89.62 72 LEU A CA 1
ATOM 551 C C . LEU A 1 72 ? 1.592 -9.542 -6.774 1.00 89.62 72 LEU A C 1
ATOM 553 O O . LEU A 1 72 ? 1.972 -9.622 -5.608 1.00 89.62 72 LEU A O 1
ATOM 557 N N . THR A 1 73 ? 0.523 -8.829 -7.134 1.00 90.19 73 THR A N 1
ATOM 558 C CA . THR A 1 73 ? -0.334 -8.122 -6.174 1.00 90.19 73 THR A CA 1
ATOM 559 C C . THR A 1 73 ? -0.946 -9.091 -5.160 1.00 90.19 73 THR A C 1
ATOM 561 O O . THR A 1 73 ? -0.874 -8.842 -3.956 1.00 90.19 73 THR A O 1
ATOM 564 N N . ASN A 1 74 ? -1.470 -10.224 -5.631 1.00 90.62 74 ASN A N 1
ATOM 565 C CA . ASN A 1 74 ? -2.026 -11.285 -4.797 1.00 90.62 74 ASN A CA 1
ATOM 566 C C . ASN A 1 74 ? -0.955 -11.876 -3.883 1.00 90.62 74 ASN A C 1
ATOM 568 O O . ASN A 1 74 ? -1.160 -11.921 -2.674 1.00 90.62 74 ASN A O 1
ATOM 572 N N . ALA A 1 75 ? 0.212 -12.241 -4.427 1.00 89.31 75 ALA A N 1
ATOM 573 C CA . ALA A 1 75 ? 1.318 -12.771 -3.636 1.00 89.31 75 ALA A CA 1
ATOM 574 C C . ALA A 1 75 ? 1.747 -11.793 -2.533 1.00 89.31 75 ALA A C 1
ATOM 576 O O . ALA A 1 75 ? 1.892 -12.193 -1.383 1.00 89.31 75 ALA A O 1
ATOM 577 N N . ILE A 1 76 ? 1.897 -10.505 -2.845 1.00 86.81 76 ILE A N 1
ATOM 578 C CA . ILE A 1 76 ? 2.263 -9.474 -1.865 1.00 86.81 76 ILE A CA 1
ATOM 579 C C . ILE A 1 76 ? 1.192 -9.309 -0.781 1.00 86.81 76 ILE A C 1
ATOM 581 O O . ILE A 1 76 ? 1.532 -9.070 0.377 1.00 86.81 76 ILE A O 1
ATOM 585 N N . PHE A 1 77 ? -0.086 -9.409 -1.144 1.00 86.69 77 PHE A N 1
ATOM 586 C CA . PHE A 1 77 ? -1.198 -9.253 -0.211 1.00 86.69 77 PHE A CA 1
ATOM 587 C C . PHE A 1 77 ? -1.353 -10.453 0.731 1.00 86.69 77 PHE A C 1
ATOM 589 O O . PHE A 1 77 ? -1.613 -10.271 1.918 1.00 86.69 77 PHE A O 1
ATOM 596 N N . THR A 1 78 ? -1.192 -11.674 0.217 1.00 86.56 78 THR A N 1
ATOM 597 C CA . THR A 1 78 ? -1.391 -12.907 0.993 1.00 86.56 78 THR A CA 1
ATOM 598 C C . THR A 1 78 ? -0.148 -13.347 1.757 1.00 86.56 78 THR A C 1
ATOM 600 O O . THR A 1 78 ? -0.252 -14.159 2.673 1.00 86.56 78 THR A O 1
ATOM 603 N N . THR A 1 79 ? 1.035 -12.856 1.383 1.00 76.62 79 THR A N 1
ATOM 604 C CA . THR A 1 79 ? 2.291 -13.231 2.038 1.00 76.62 79 THR A CA 1
ATOM 605 C C . THR A 1 79 ? 2.463 -12.450 3.346 1.00 76.62 79 THR A C 1
ATOM 607 O O . THR A 1 79 ? 2.487 -11.218 3.323 1.00 76.62 79 THR A O 1
ATOM 610 N N . PRO A 1 80 ? 2.641 -13.124 4.499 1.00 57.88 80 PRO A N 1
ATOM 611 C CA . PRO A 1 80 ? 2.975 -12.456 5.750 1.00 57.88 80 PRO A CA 1
ATOM 612 C C . PRO A 1 80 ? 4.248 -11.612 5.589 1.00 57.88 80 PRO A C 1
ATOM 614 O O . PRO A 1 80 ? 5.252 -12.099 5.071 1.00 57.88 80 PRO A O 1
ATOM 617 N N . ALA A 1 81 ? 4.243 -10.373 6.092 1.00 49.97 81 ALA A N 1
ATOM 618 C CA . ALA A 1 81 ? 5.379 -9.442 6.056 1.00 49.97 81 ALA A CA 1
ATOM 619 C C . ALA A 1 81 ? 6.788 -10.045 6.329 1.00 49.97 81 ALA A C 1
ATOM 621 O O . ALA A 1 81 ? 7.732 -9.593 5.677 1.00 49.97 81 ALA A O 1
ATOM 622 N N . PRO A 1 82 ? 6.992 -11.053 7.210 1.00 41.31 82 PRO A N 1
ATOM 623 C CA . PRO A 1 82 ? 8.309 -11.684 7.382 1.00 41.31 82 PRO A CA 1
ATOM 624 C C . PRO A 1 82 ? 8.858 -12.470 6.169 1.00 41.31 82 PRO A C 1
ATOM 626 O O . PRO A 1 82 ? 10.069 -12.655 6.082 1.00 41.31 82 PRO A O 1
ATOM 629 N N . LEU A 1 83 ? 8.035 -12.898 5.204 1.00 42.16 83 LEU A N 1
ATOM 630 C CA . LEU A 1 83 ? 8.474 -13.694 4.039 1.00 42.16 83 LEU A CA 1
ATOM 631 C C . LEU A 1 83 ? 9.070 -12.859 2.889 1.00 42.16 83 LEU A C 1
ATOM 633 O O . LEU A 1 83 ? 9.802 -13.391 2.059 1.00 42.16 83 LEU A O 1
ATOM 637 N N . LEU A 1 84 ? 8.854 -11.538 2.877 1.00 46.75 84 LEU A N 1
ATOM 638 C CA . LEU A 1 84 ? 9.535 -10.612 1.954 1.00 46.75 84 LEU A CA 1
ATOM 639 C C . LEU A 1 84 ? 11.024 -10.406 2.311 1.00 46.75 84 LEU A C 1
ATOM 641 O O . LEU A 1 84 ? 11.750 -9.744 1.576 1.00 46.75 84 LEU A O 1
ATOM 645 N N . SER A 1 85 ? 11.492 -10.993 3.421 1.00 42.81 85 SER A N 1
ATOM 646 C CA . SER A 1 85 ? 12.899 -11.025 3.841 1.00 42.81 85 SER A CA 1
ATOM 647 C C . SER A 1 85 ? 13.671 -12.234 3.290 1.00 42.81 85 SER A C 1
ATOM 649 O O . SER A 1 85 ? 14.730 -12.568 3.821 1.00 42.81 85 SER A O 1
ATOM 651 N N . LEU A 1 86 ? 13.183 -12.905 2.236 1.00 42.72 86 LEU A N 1
ATOM 652 C CA . LEU A 1 86 ? 13.951 -13.938 1.533 1.00 42.72 86 LEU A CA 1
ATOM 653 C C . LEU A 1 86 ? 15.189 -13.308 0.876 1.00 42.72 86 LEU A C 1
ATOM 655 O O . LEU A 1 86 ? 15.221 -12.943 -0.298 1.00 42.72 86 LEU A O 1
ATOM 659 N N . LYS A 1 87 ? 16.224 -13.165 1.705 1.00 39.56 87 LYS A N 1
ATOM 660 C CA . LYS A 1 87 ? 17.607 -12.913 1.349 1.00 39.56 87 LYS A CA 1
ATOM 661 C C . LYS A 1 87 ? 17.975 -13.869 0.222 1.00 39.56 87 LYS A C 1
ATOM 663 O O . LYS A 1 87 ? 17.948 -15.078 0.416 1.00 39.56 87 LYS A O 1
ATOM 668 N N . SER A 1 88 ? 18.417 -13.299 -0.896 1.00 46.47 88 SER A N 1
ATOM 669 C CA . SER A 1 88 ? 19.420 -13.919 -1.759 1.00 46.47 88 SER A CA 1
ATOM 670 C C . SER A 1 88 ? 19.088 -15.354 -2.200 1.00 46.47 88 SER A C 1
ATOM 672 O O . SER A 1 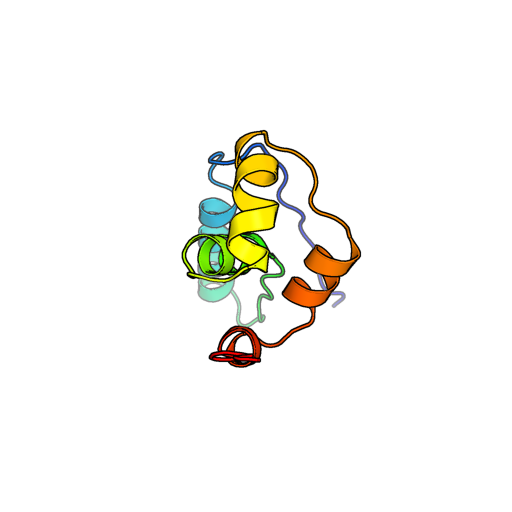88 ? 19.749 -16.305 -1.783 1.00 46.47 88 SER A O 1
ATOM 674 N N . LEU A 1 89 ? 18.181 -15.502 -3.167 1.00 41.28 89 LEU A N 1
ATOM 675 C CA . LEU A 1 89 ? 18.359 -16.555 -4.172 1.00 41.28 89 LEU A CA 1
ATOM 676 C C . LEU A 1 89 ? 19.565 -16.158 -5.040 1.00 41.28 89 LEU A C 1
ATOM 678 O O . LEU A 1 89 ? 19.427 -15.593 -6.122 1.00 41.28 89 LEU A O 1
ATOM 682 N N . LYS A 1 90 ? 20.769 -16.379 -4.501 1.00 36.34 90 LYS A N 1
ATOM 683 C CA . LYS A 1 90 ? 21.977 -16.495 -5.314 1.00 36.34 90 LYS A CA 1
ATOM 684 C C . LYS A 1 90 ? 21.883 -17.837 -6.037 1.00 36.34 90 LYS A C 1
ATOM 686 O O . LYS A 1 90 ? 21.509 -18.829 -5.417 1.00 36.34 90 LYS A O 1
ATOM 691 N N . LYS A 1 91 ? 22.153 -17.793 -7.343 1.00 38.69 91 LYS A N 1
ATOM 692 C CA . LYS A 1 91 ? 22.358 -18.964 -8.202 1.00 38.69 91 LYS A CA 1
ATOM 693 C C . LYS A 1 91 ? 23.327 -19.958 -7.575 1.00 38.69 91 LYS A C 1
ATOM 695 O O . LYS A 1 91 ? 24.299 -19.483 -6.945 1.00 38.69 91 LYS A O 1
#

Sequence (91 aa):
MQPQTFVFFGIVGSGKGTQVKLLTDFLKARDVRETVYAGTGESFRKLLSSDTYVGSLIKDSMARGELIADFLTNAIFTTPAPLLSLKSLKK

InterPro domains:
  IPR027417 P-loop containing nucleoside triphosphate hydrolase [G3DSA:3.40.50.300] (1-81)
  IPR027417 P-loop containing nucleoside triphosphate hydrolase [SSF52540] (1-73)

pLDDT: mean 82.53, std 15.79, range [36.34, 94.75]

Secondary structure (DSSP, 8-state):
-PPP-------TTSSHHHHHHHHHHHHHHH---------SHHHHHHHHHS--HHHHHHHHHHHTTPPPPHHHHHHHHHS-GGGGG------

Organism: NCBI:txid1618755

Radius of gyration: 15.95 Å; chains: 1; bounding box: 46×31×36 Å

Foldseek 3Di:
DDDDDDDQDDDPPPCSVVVLVVVQVVCVVVDVDDDDDQDLVVVLVVLCVDPDPVNVVCVVCVVVVHDDDPVVVVCSRPDDPVVVPPPDPDD